Protein AF-A0A1M7K470-F1 (afdb_monomer_lite)

Foldseek 3Di:
DDDDDPPDDPPPDDCPDQDDPVLLVVLLVVLLVLPLVSLVNQLSNCVVVVPLLSNLLSVLSSVVSVHDDDPVSVVSNVVSCVVDDPVVSVVSNVVSVVSNVVPPPPVVVVVVPDPPD

Sequence (117 aa):
MNTPRQTDTRRMPPVSRFLTRGEIRRLKRQCRQGDAQAAMALLDHSVRCGHRRLALRRFFVAWDLGARHAFEHLHYCKKVSGSYAPEEIDRIRRQAREDLQTRIGKARDAIRCNPAC

Radius of gyration: 17.85 Å; chains: 1; bounding box: 55×42×52 Å

Organism: NCBI:txid337701

Secondary structure (DSSP, 8-state):
-----------PPP--SPPPHHHHHHHHHHHHTT-HHHHHHHHHHHHHTT-HHHHHHHHHHHHHTT----HHHHHHHHHHHTTS-HHHHHHHHHHHHHHHHTTHHHHHHHHH-----

Structure (mmCIF, N/CA/C/O backbone):
data_AF-A0A1M7K470-F1
#
_entry.id   AF-A0A1M7K470-F1
#
loop_
_atom_site.group_PDB
_atom_site.id
_atom_site.type_symbol
_atom_site.label_atom_id
_atom_site.label_alt_id
_atom_site.label_comp_id
_atom_site.label_asym_id
_atom_site.label_entity_id
_atom_site.label_seq_id
_atom_site.pdbx_PDB_ins_code
_atom_site.Cartn_x
_atom_site.Cartn_y
_atom_site.Cartn_z
_atom_site.occupancy
_atom_site.B_iso_or_equiv
_atom_site.auth_seq_id
_atom_site.auth_comp_id
_atom_site.auth_asym_id
_atom_site.auth_atom_id
_atom_site.pdbx_PDB_model_num
ATOM 1 N N . MET A 1 1 ? -37.539 -20.805 18.908 1.00 40.09 1 MET A N 1
ATOM 2 C CA . MET A 1 1 ? -36.432 -21.455 18.173 1.00 40.09 1 MET A CA 1
ATOM 3 C C . MET A 1 1 ? -35.487 -20.356 17.705 1.00 40.09 1 MET A C 1
ATOM 5 O O . MET A 1 1 ? -35.890 -19.539 16.892 1.00 40.09 1 MET A O 1
ATOM 9 N N . ASN A 1 2 ? -34.306 -20.253 18.321 1.00 43.75 2 ASN A N 1
ATOM 10 C CA . ASN A 1 2 ? -33.303 -19.218 18.043 1.00 43.75 2 ASN A CA 1
ATOM 11 C C . ASN A 1 2 ? -32.410 -19.656 16.875 1.00 43.75 2 ASN A C 1
ATOM 13 O O . ASN A 1 2 ? -31.725 -20.669 16.992 1.00 43.75 2 ASN A O 1
ATOM 17 N N . THR A 1 3 ? -32.376 -18.888 15.788 1.00 51.75 3 THR A N 1
ATOM 18 C CA . THR A 1 3 ? -31.379 -19.025 14.712 1.00 51.75 3 THR A CA 1
ATOM 19 C C . THR A 1 3 ? -30.346 -17.899 14.807 1.00 51.75 3 THR A C 1
ATOM 21 O O . THR A 1 3 ? -30.720 -16.753 15.068 1.00 51.75 3 THR A O 1
ATOM 24 N N . PRO A 1 4 ? -29.045 -18.190 14.628 1.00 47.31 4 PRO A N 1
ATOM 25 C CA . PRO A 1 4 ? -27.980 -17.261 14.965 1.00 47.31 4 PRO A CA 1
ATOM 26 C C . PRO A 1 4 ? -27.847 -16.131 13.940 1.00 47.31 4 PRO A C 1
ATOM 28 O O . PRO A 1 4 ? -27.985 -16.313 12.731 1.00 47.31 4 PRO A O 1
ATOM 31 N N . ARG A 1 5 ? -27.518 -14.955 14.480 1.00 42.91 5 ARG A N 1
ATOM 32 C CA . ARG A 1 5 ? -27.038 -13.747 13.801 1.00 42.91 5 ARG A CA 1
ATOM 33 C C . ARG A 1 5 ? -25.910 -14.112 12.825 1.00 42.91 5 ARG A C 1
ATOM 35 O O . ARG A 1 5 ? -24.776 -14.326 13.245 1.00 42.91 5 ARG A O 1
ATOM 42 N N . GLN A 1 6 ? -26.195 -14.136 11.527 1.00 45.47 6 GLN A N 1
ATOM 43 C CA . GLN A 1 6 ? -25.151 -14.112 10.504 1.00 45.47 6 GLN A CA 1
ATOM 44 C C . GLN A 1 6 ? -24.645 -12.673 10.380 1.00 45.47 6 GLN A C 1
ATOM 46 O O . GLN A 1 6 ? -25.136 -11.875 9.587 1.00 45.47 6 GLN A O 1
ATOM 51 N N . THR A 1 7 ? -23.677 -12.305 11.215 1.00 45.72 7 THR A N 1
ATOM 52 C CA . THR A 1 7 ? -22.813 -11.151 10.948 1.00 45.72 7 THR A CA 1
ATOM 53 C C . THR A 1 7 ? -21.790 -11.570 9.899 1.00 45.72 7 THR A C 1
ATOM 55 O O . THR A 1 7 ? -20.625 -11.788 10.229 1.00 45.72 7 THR A O 1
ATOM 58 N N . ASP A 1 8 ? -22.235 -11.762 8.657 1.00 40.03 8 ASP A N 1
ATOM 59 C CA . ASP A 1 8 ? -21.367 -12.223 7.578 1.00 40.03 8 ASP A CA 1
ATOM 60 C C . ASP A 1 8 ? -21.008 -11.079 6.622 1.00 40.03 8 ASP A C 1
ATOM 62 O O . ASP A 1 8 ? -21.849 -10.366 6.077 1.00 40.03 8 ASP A O 1
ATOM 66 N N . THR A 1 9 ? -19.702 -10.926 6.439 1.00 43.19 9 THR A N 1
ATOM 67 C CA . THR A 1 9 ? -18.980 -9.986 5.584 1.00 43.19 9 THR A CA 1
ATOM 68 C C . THR A 1 9 ? -19.080 -8.492 5.922 1.00 43.19 9 THR A C 1
ATOM 70 O O . THR A 1 9 ? -19.947 -7.747 5.474 1.00 43.19 9 THR A O 1
ATOM 73 N N . ARG A 1 10 ? -18.001 -7.981 6.533 1.00 42.44 10 ARG A N 1
ATOM 74 C CA . ARG A 1 10 ? -17.472 -6.630 6.260 1.00 42.44 10 ARG A CA 1
ATOM 75 C C . ARG A 1 10 ? -17.027 -6.536 4.786 1.00 42.44 10 ARG A C 1
ATOM 77 O O . ARG A 1 10 ? -15.854 -6.309 4.497 1.00 42.44 10 ARG A O 1
ATOM 84 N N . ARG A 1 11 ? -17.945 -6.779 3.846 1.00 41.91 11 ARG A N 1
ATOM 85 C CA . ARG A 1 11 ? -17.756 -6.597 2.407 1.00 41.91 11 ARG A CA 1
ATOM 86 C C . ARG A 1 11 ? -17.701 -5.097 2.170 1.00 41.91 11 ARG A C 1
ATOM 88 O O . ARG A 1 11 ? -18.716 -4.427 2.011 1.00 41.91 11 ARG A O 1
ATOM 95 N N . MET A 1 12 ? -16.492 -4.554 2.203 1.00 42.38 12 MET A N 1
ATOM 96 C CA . MET A 1 12 ? -16.258 -3.262 1.585 1.00 42.38 12 MET A CA 1
ATOM 97 C C . MET A 1 12 ? -16.591 -3.436 0.093 1.00 42.38 12 MET A C 1
ATOM 99 O O . MET A 1 12 ? -16.118 -4.408 -0.506 1.00 42.38 12 MET A O 1
ATOM 103 N N . PRO A 1 13 ? -17.450 -2.588 -0.499 1.00 43.69 13 PRO A N 1
ATOM 104 C CA . PRO A 1 13 ? -17.772 -2.706 -1.913 1.00 43.69 13 PRO A CA 1
ATOM 105 C C . PRO A 1 13 ? -16.476 -2.609 -2.727 1.00 43.69 13 PRO A C 1
ATOM 107 O O . PRO A 1 13 ? -15.561 -1.884 -2.310 1.00 43.69 13 PRO A O 1
ATOM 110 N N . PRO A 1 14 ? -16.369 -3.304 -3.878 1.00 48.47 14 PRO A N 1
ATOM 111 C CA . PRO A 1 14 ? -15.292 -3.022 -4.814 1.00 48.47 14 PRO A CA 1
ATOM 112 C C . PRO A 1 14 ? -15.329 -1.514 -5.062 1.00 48.47 14 PRO A C 1
ATOM 114 O O . PRO A 1 14 ? -16.391 -0.956 -5.335 1.00 48.47 14 PRO A O 1
ATOM 117 N N . VAL A 1 15 ? -14.206 -0.824 -4.859 1.00 51.88 15 VAL A N 1
ATOM 118 C CA . VAL A 1 15 ? -14.121 0.630 -5.042 1.00 51.88 15 VAL A CA 1
ATOM 119 C C . VAL A 1 15 ? -14.224 0.939 -6.536 1.00 51.88 15 VAL A C 1
ATOM 121 O O . VAL A 1 15 ? -13.241 1.244 -7.195 1.00 51.88 15 VAL A O 1
ATOM 124 N N . SER A 1 16 ? -15.427 0.832 -7.102 1.00 55.16 16 SER A N 1
ATOM 125 C CA . SER A 1 16 ? -15.744 1.056 -8.518 1.00 55.16 16 SER A CA 1
ATOM 126 C C . SER A 1 16 ? -15.536 2.511 -8.956 1.00 55.16 16 SER A C 1
ATOM 128 O O . SER A 1 16 ? -15.682 2.820 -10.132 1.00 55.16 16 SER A O 1
ATOM 130 N N . ARG A 1 17 ? -15.156 3.405 -8.031 1.00 71.88 17 ARG A N 1
ATOM 131 C CA . ARG A 1 17 ? -14.784 4.798 -8.297 1.00 71.88 17 ARG A CA 1
ATOM 132 C C . ARG A 1 17 ? -13.417 5.137 -7.709 1.00 71.88 17 ARG A C 1
ATOM 134 O O . ARG A 1 17 ? -13.012 4.584 -6.685 1.00 71.88 17 ARG A O 1
ATOM 141 N N . PHE A 1 18 ? -12.741 6.110 -8.314 1.00 81.81 18 PHE A N 1
ATOM 142 C CA . PHE A 1 18 ? -11.543 6.714 -7.736 1.00 81.81 18 PHE A CA 1
ATOM 143 C C . PHE A 1 18 ? -11.846 7.316 -6.357 1.00 81.81 18 PHE A C 1
ATOM 145 O O . PHE A 1 18 ? -12.865 7.982 -6.167 1.00 81.81 18 PHE A O 1
ATOM 152 N N . LEU A 1 19 ? -10.950 7.085 -5.394 1.00 86.31 19 LEU A N 1
ATOM 153 C CA . LEU A 1 19 ? -11.094 7.621 -4.046 1.00 86.31 19 LEU A CA 1
ATOM 154 C C . LEU A 1 19 ? -10.926 9.1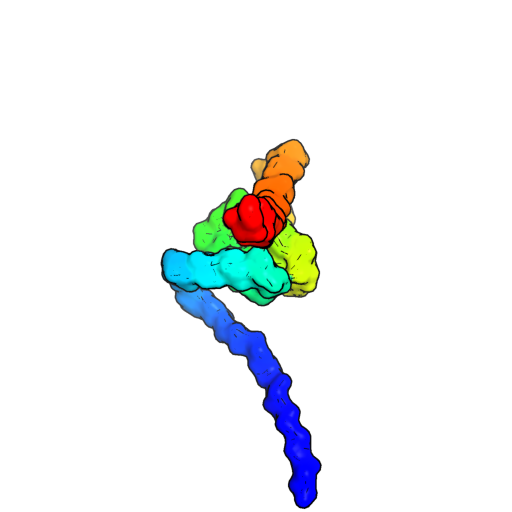41 -4.053 1.00 86.31 19 LEU A C 1
ATOM 156 O O . LEU A 1 19 ? -9.962 9.686 -4.594 1.00 86.31 19 LEU A O 1
ATOM 160 N N . THR A 1 20 ? -11.828 9.830 -3.369 1.00 89.44 20 THR A N 1
ATOM 161 C CA . THR A 1 20 ? -11.707 11.264 -3.112 1.00 89.44 20 THR A CA 1
ATOM 162 C C . THR A 1 20 ? -10.585 11.548 -2.110 1.00 89.44 20 THR A C 1
ATOM 164 O O . THR A 1 20 ? -10.194 10.705 -1.296 1.00 89.44 20 THR A O 1
ATOM 167 N N . ARG A 1 21 ? -10.091 12.793 -2.087 1.00 85.94 21 ARG A N 1
ATOM 168 C CA . ARG A 1 21 ? -9.073 13.230 -1.111 1.00 85.94 21 ARG A CA 1
ATOM 169 C C . ARG A 1 21 ? -9.517 13.001 0.343 1.00 85.94 21 ARG A C 1
ATOM 171 O O . ARG A 1 21 ? -8.687 12.652 1.183 1.00 85.94 21 ARG A O 1
ATOM 178 N N . GLY A 1 22 ? -10.807 13.179 0.641 1.00 88.06 22 GLY A N 1
ATOM 179 C CA . GLY A 1 22 ? -11.382 12.940 1.968 1.00 88.06 22 GLY A CA 1
ATOM 180 C C . GLY A 1 22 ? -11.344 11.465 2.375 1.00 88.06 22 GLY A C 1
ATOM 181 O O . GLY A 1 22 ? -10.911 11.144 3.484 1.00 88.06 22 GLY A O 1
ATOM 182 N N . GLU A 1 23 ? -11.702 10.561 1.461 1.00 88.94 23 GLU A N 1
ATOM 183 C CA . GLU A 1 23 ? -11.639 9.110 1.682 1.00 88.94 23 GLU A CA 1
ATOM 184 C C . GLU A 1 23 ? -10.201 8.631 1.862 1.00 88.94 23 GLU A C 1
ATOM 186 O O . GLU A 1 23 ? -9.921 7.896 2.807 1.00 88.94 23 GLU A O 1
ATOM 191 N N . ILE A 1 24 ? -9.266 9.121 1.040 1.00 89.75 24 ILE A N 1
ATOM 192 C CA . ILE A 1 24 ? -7.837 8.808 1.185 1.00 89.75 24 ILE A CA 1
ATOM 193 C C . ILE A 1 24 ? -7.341 9.223 2.576 1.00 89.75 24 ILE A C 1
ATOM 195 O O . ILE A 1 24 ? -6.630 8.462 3.232 1.00 89.75 24 ILE A O 1
ATOM 199 N N . ARG A 1 25 ? -7.717 10.416 3.059 1.00 88.81 25 ARG A N 1
ATOM 200 C CA . ARG A 1 25 ? -7.350 10.883 4.409 1.00 88.81 25 ARG A CA 1
ATOM 201 C C . ARG A 1 25 ? -7.951 9.996 5.502 1.00 88.81 25 ARG A C 1
ATOM 203 O O . ARG A 1 25 ? -7.253 9.698 6.470 1.00 88.81 25 ARG A O 1
ATOM 210 N N . ARG A 1 26 ? -9.208 9.565 5.358 1.00 91.19 26 ARG A N 1
ATOM 211 C CA . ARG A 1 26 ? -9.871 8.657 6.309 1.00 91.19 26 ARG A CA 1
ATOM 212 C C . ARG A 1 26 ? -9.180 7.295 6.357 1.00 91.19 26 ARG A C 1
ATOM 214 O O . ARG A 1 26 ? -8.792 6.868 7.439 1.00 91.19 26 ARG A O 1
ATOM 221 N N . LEU A 1 27 ? -8.942 6.680 5.202 1.00 90.62 27 LEU A N 1
ATOM 222 C CA . LEU A 1 27 ? -8.274 5.382 5.099 1.00 90.62 27 LEU A CA 1
ATOM 223 C C . LEU A 1 27 ? -6.847 5.442 5.647 1.00 90.62 27 LEU A C 1
ATOM 225 O O . LEU A 1 27 ? -6.440 4.555 6.387 1.00 90.62 27 LEU A O 1
ATOM 229 N N . LYS A 1 28 ? -6.105 6.529 5.392 1.00 89.62 28 LYS A N 1
ATOM 230 C CA . LYS A 1 28 ? -4.786 6.743 6.010 1.00 89.62 28 LYS A CA 1
ATOM 231 C C . LYS A 1 28 ? -4.856 6.747 7.540 1.00 89.62 28 LYS A C 1
ATOM 233 O O . LYS A 1 28 ? -3.970 6.192 8.182 1.00 89.62 28 LYS A O 1
ATOM 238 N N . ARG A 1 29 ? -5.888 7.356 8.138 1.00 88.50 29 ARG A N 1
ATOM 239 C CA . ARG A 1 29 ? -6.085 7.311 9.599 1.00 88.50 29 ARG A CA 1
ATOM 240 C C . ARG A 1 29 ? -6.389 5.895 10.086 1.00 88.50 29 ARG A C 1
ATOM 242 O O . ARG A 1 29 ? -5.826 5.496 11.096 1.00 88.50 29 ARG A O 1
ATOM 249 N N . GLN A 1 30 ? -7.209 5.143 9.358 1.00 88.94 30 GLN A N 1
ATOM 250 C CA . GLN A 1 30 ? -7.534 3.751 9.684 1.00 88.94 30 GLN A CA 1
ATOM 251 C C . GLN A 1 30 ? -6.308 2.831 9.572 1.00 88.94 30 GLN A C 1
ATOM 253 O O . GLN A 1 30 ? -6.051 2.057 10.485 1.00 88.94 30 GLN A O 1
ATOM 258 N N . CYS A 1 31 ? -5.463 2.995 8.546 1.00 89.25 31 CYS A N 1
ATOM 259 C CA . CYS A 1 31 ? -4.195 2.256 8.432 1.00 89.25 31 CYS A CA 1
ATOM 260 C C . CYS A 1 31 ? -3.318 2.461 9.672 1.00 89.25 31 CYS A C 1
ATOM 262 O O . CYS A 1 31 ? -2.775 1.517 10.232 1.00 89.25 31 CYS A O 1
ATOM 264 N N . ARG A 1 32 ? -3.236 3.706 10.159 1.00 85.81 32 ARG A N 1
ATOM 265 C CA . ARG A 1 32 ? -2.509 4.041 11.393 1.00 85.81 32 ARG A CA 1
ATOM 266 C C . ARG A 1 32 ? -3.158 3.444 12.651 1.00 85.81 32 ARG A C 1
ATOM 268 O O . ARG A 1 32 ? -2.515 3.346 13.691 1.00 85.81 32 ARG A O 1
ATOM 275 N N . GLN A 1 33 ? -4.431 3.069 12.593 1.00 86.94 33 GLN A N 1
ATOM 276 C CA . GLN A 1 33 ? -5.133 2.341 13.655 1.00 86.94 33 GLN A CA 1
ATOM 277 C C . GLN A 1 33 ? -4.944 0.823 13.567 1.00 86.94 33 GLN A C 1
ATOM 279 O O . GLN A 1 33 ? -5.481 0.114 14.409 1.00 86.94 33 GLN A O 1
ATOM 284 N N . GLY A 1 34 ? -4.156 0.335 12.605 1.00 86.00 34 GLY A N 1
ATOM 285 C CA . GLY A 1 34 ? -3.935 -1.092 12.388 1.00 86.00 34 GLY A CA 1
ATOM 286 C C . GLY A 1 34 ? -4.929 -1.722 11.412 1.00 86.00 34 GLY A C 1
ATOM 287 O O . GLY A 1 34 ? -4.969 -2.941 11.286 1.00 86.00 34 GLY A O 1
ATOM 288 N N . ASP A 1 35 ? -5.746 -0.922 10.719 1.00 88.12 35 ASP A N 1
ATOM 289 C CA . ASP A 1 35 ? -6.728 -1.439 9.769 1.00 88.12 35 ASP A CA 1
ATOM 290 C C . ASP A 1 35 ? -6.054 -1.871 8.456 1.00 88.12 35 ASP A C 1
ATOM 292 O O . ASP A 1 35 ? -5.782 -1.062 7.559 1.00 88.12 35 ASP A O 1
ATO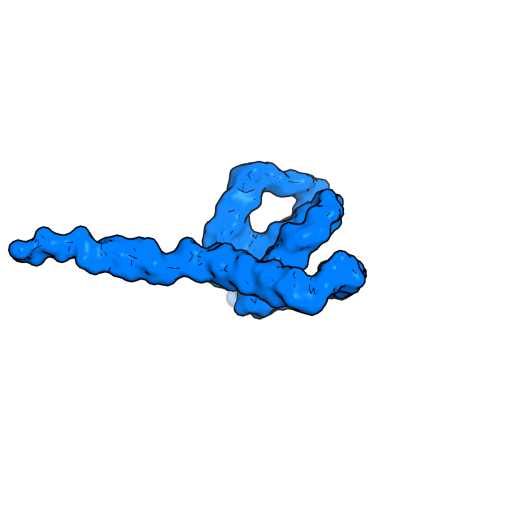M 296 N N . ALA A 1 36 ? -5.805 -3.175 8.345 1.00 89.25 36 ALA A N 1
ATOM 297 C CA . ALA A 1 36 ? -5.254 -3.814 7.155 1.00 89.25 36 ALA A CA 1
ATOM 298 C C . ALA A 1 36 ? -6.151 -3.648 5.911 1.00 89.25 36 ALA A C 1
ATOM 300 O O . ALA A 1 36 ? -5.643 -3.531 4.794 1.00 89.25 36 ALA A O 1
ATOM 301 N N . GLN A 1 37 ? -7.477 -3.582 6.077 1.00 88.31 37 GLN A N 1
ATOM 302 C CA . GLN A 1 37 ? -8.412 -3.413 4.957 1.00 88.31 37 GLN A CA 1
ATOM 303 C C . GLN A 1 37 ? -8.348 -1.995 4.392 1.00 88.31 37 GLN A C 1
ATOM 305 O O . GLN A 1 37 ? -8.389 -1.798 3.175 1.00 88.31 37 GLN A O 1
ATOM 310 N N . ALA A 1 38 ? -8.153 -0.999 5.256 1.00 90.44 38 ALA A N 1
ATOM 311 C CA . ALA A 1 38 ? -7.928 0.367 4.808 1.00 90.44 38 ALA A CA 1
ATOM 312 C C . ALA A 1 38 ? -6.645 0.499 3.966 1.00 90.44 38 ALA A C 1
ATOM 314 O O . ALA A 1 38 ? -6.627 1.242 2.978 1.00 90.44 38 ALA A O 1
ATOM 315 N N . ALA A 1 39 ? -5.589 -0.244 4.317 1.00 91.69 39 ALA A N 1
ATOM 316 C CA . ALA A 1 39 ? -4.344 -0.268 3.551 1.00 91.69 39 ALA A CA 1
ATOM 317 C C . ALA A 1 39 ? -4.534 -0.929 2.179 1.00 91.69 39 ALA A C 1
ATOM 319 O O . ALA A 1 39 ? -4.066 -0.389 1.173 1.00 91.69 39 ALA A O 1
ATOM 320 N N . MET A 1 40 ? -5.301 -2.020 2.122 1.00 92.88 40 MET A N 1
ATOM 321 C CA . MET A 1 40 ? -5.674 -2.680 0.867 1.00 92.88 40 MET A CA 1
ATOM 322 C C . MET A 1 40 ? -6.479 -1.765 -0.057 1.00 92.88 40 MET A C 1
ATOM 324 O O . MET A 1 40 ? -6.170 -1.671 -1.241 1.00 92.88 40 MET A O 1
ATOM 328 N N . ALA A 1 41 ? -7.453 -1.018 0.467 1.00 91.69 41 ALA A N 1
ATOM 329 C CA . ALA A 1 41 ? -8.231 -0.076 -0.339 1.00 91.69 41 ALA A CA 1
ATOM 330 C C . ALA A 1 41 ? -7.364 1.050 -0.934 1.00 91.69 41 ALA A C 1
ATOM 332 O O . ALA A 1 41 ? -7.561 1.477 -2.075 1.00 91.69 41 ALA A O 1
ATOM 333 N N . LEU A 1 42 ? -6.372 1.531 -0.177 1.00 91.56 42 LEU A N 1
ATOM 334 C CA . LEU A 1 42 ? -5.404 2.508 -0.672 1.00 91.56 42 LEU A CA 1
ATOM 335 C C . LEU A 1 42 ? -4.472 1.912 -1.733 1.00 91.56 42 LEU A C 1
ATOM 337 O O . LEU A 1 42 ? -4.106 2.621 -2.679 1.00 91.56 42 LEU A O 1
ATOM 341 N N . LEU A 1 43 ? -4.052 0.657 -1.562 1.00 92.69 43 LEU A N 1
ATOM 342 C CA . LEU A 1 43 ? -3.245 -0.065 -2.541 1.00 92.69 43 LEU A CA 1
ATOM 343 C C . LEU A 1 43 ? -4.020 -0.239 -3.847 1.00 92.69 43 LEU A C 1
ATOM 345 O O . LEU A 1 43 ? -3.522 0.184 -4.888 1.00 92.69 43 LEU A O 1
ATOM 349 N N . ASP A 1 44 ? -5.248 -0.749 -3.781 1.00 91.88 44 ASP A N 1
ATOM 350 C CA . ASP A 1 44 ? -6.104 -0.971 -4.949 1.00 91.88 44 ASP A CA 1
ATOM 351 C C . ASP A 1 44 ? -6.298 0.318 -5.757 1.00 91.88 44 ASP A C 1
ATOM 353 O O . ASP A 1 44 ? -6.074 0.363 -6.966 1.00 91.88 44 ASP A O 1
ATOM 357 N N . HIS A 1 45 ? -6.580 1.424 -5.066 1.00 91.12 45 HIS A N 1
ATOM 358 C CA . HIS A 1 45 ? -6.674 2.730 -5.705 1.00 91.12 45 HIS A CA 1
ATOM 359 C C . HIS A 1 45 ? -5.355 3.180 -6.359 1.00 91.12 45 HIS A C 1
ATOM 361 O O . HIS A 1 45 ? -5.376 3.725 -7.459 1.00 91.12 45 HIS A O 1
ATOM 367 N N . SER A 1 46 ? -4.198 2.953 -5.724 1.00 91.69 46 SER A N 1
ATOM 368 C CA . SER A 1 46 ? -2.897 3.272 -6.338 1.00 91.69 46 SER A CA 1
ATOM 369 C C . SER A 1 46 ? -2.618 2.458 -7.595 1.00 91.69 46 SER A C 1
ATOM 371 O O . SER A 1 46 ? -2.060 3.009 -8.543 1.00 91.69 46 SER A O 1
ATOM 373 N N . VAL A 1 47 ? -2.972 1.172 -7.588 1.00 90.31 47 VAL A N 1
ATOM 374 C CA . VAL A 1 47 ? -2.796 0.271 -8.733 1.00 90.31 47 VAL A CA 1
ATOM 375 C C . VAL A 1 47 ? -3.654 0.753 -9.900 1.00 90.31 47 VAL A C 1
ATOM 377 O O . VAL A 1 47 ? -3.127 0.952 -10.991 1.00 90.31 47 VAL A O 1
ATOM 380 N N . ARG A 1 48 ? -4.933 1.066 -9.653 1.00 88.25 48 ARG A N 1
ATOM 381 C CA . ARG A 1 48 ? -5.845 1.614 -10.675 1.00 88.25 48 ARG A CA 1
ATOM 382 C C . ARG A 1 48 ? -5.377 2.951 -11.248 1.00 88.25 48 ARG A C 1
ATOM 384 O O . ARG A 1 48 ? -5.529 3.185 -12.438 1.00 88.25 48 ARG A O 1
ATOM 391 N N . CYS A 1 49 ? -4.792 3.820 -10.422 1.00 88.00 49 CYS A N 1
ATOM 392 C CA . CYS A 1 49 ? -4.217 5.087 -10.888 1.00 88.00 49 CYS A CA 1
ATOM 393 C C . CYS A 1 49 ? -2.846 4.935 -11.573 1.00 88.00 49 CYS A C 1
ATOM 395 O O . CYS A 1 49 ? -2.284 5.933 -12.014 1.00 88.00 49 CYS A O 1
ATOM 397 N N . GLY A 1 50 ? -2.249 3.738 -11.605 1.00 87.69 50 GLY A N 1
ATOM 398 C CA . GLY A 1 50 ? -0.911 3.523 -12.170 1.00 87.69 50 GLY A CA 1
ATOM 399 C C . GLY A 1 50 ? 0.233 4.119 -11.337 1.00 87.69 50 GLY A C 1
ATOM 400 O O . GLY A 1 50 ? 1.352 4.286 -11.825 1.00 87.69 50 GLY A O 1
ATOM 401 N N . HIS A 1 51 ? 0.003 4.448 -10.062 1.00 90.75 51 HIS A N 1
ATOM 402 C CA . HIS A 1 51 ? 1.030 5.061 -9.221 1.00 90.75 51 HIS A CA 1
ATOM 403 C C . HIS A 1 51 ? 2.074 4.030 -8.776 1.00 90.75 51 HIS A C 1
ATOM 405 O O . HIS A 1 51 ? 1.858 3.296 -7.817 1.00 90.75 51 HIS A O 1
ATOM 411 N N . ARG A 1 52 ? 3.245 4.012 -9.416 1.00 92.62 52 ARG A N 1
ATOM 412 C CA . ARG A 1 52 ? 4.316 3.022 -9.181 1.00 92.62 52 ARG A CA 1
ATOM 413 C C . ARG A 1 52 ? 4.868 3.042 -7.746 1.00 92.62 52 ARG A C 1
ATOM 415 O O . ARG A 1 52 ? 4.573 2.154 -6.947 1.00 92.62 52 ARG A O 1
ATOM 422 N N . ARG A 1 53 ? 5.614 4.092 -7.379 1.00 93.75 53 ARG A N 1
ATOM 423 C CA . ARG A 1 53 ? 6.262 4.217 -6.056 1.00 93.75 53 ARG A CA 1
ATOM 424 C C . ARG A 1 53 ? 5.260 4.211 -4.898 1.00 93.75 53 ARG A C 1
ATOM 426 O O . ARG A 1 53 ? 5.498 3.599 -3.861 1.00 93.75 53 ARG A O 1
ATOM 433 N N . LEU A 1 54 ? 4.122 4.887 -5.074 1.00 93.56 54 LEU A N 1
ATOM 434 C CA . LEU A 1 54 ? 3.088 4.968 -4.042 1.00 93.56 54 LEU A CA 1
ATOM 435 C C . LEU A 1 54 ? 2.343 3.639 -3.857 1.00 93.56 54 LEU A C 1
ATOM 437 O O . LEU A 1 54 ? 1.948 3.342 -2.730 1.00 93.56 54 LEU A O 1
ATOM 441 N N . ALA A 1 55 ? 2.149 2.845 -4.918 1.00 94.38 55 ALA A N 1
ATOM 442 C CA . ALA A 1 55 ? 1.624 1.485 -4.791 1.00 94.38 55 ALA A CA 1
ATOM 443 C C . ALA A 1 55 ? 2.576 0.614 -3.971 1.00 94.38 55 ALA A C 1
ATOM 445 O O . ALA A 1 55 ? 2.130 0.021 -2.999 1.00 94.38 55 ALA A O 1
ATOM 446 N N . LEU A 1 56 ? 3.881 0.616 -4.276 1.00 94.75 56 LEU A N 1
ATOM 447 C CA . LEU A 1 56 ? 4.873 -0.138 -3.494 1.00 94.75 56 LEU A CA 1
ATOM 448 C C . LEU A 1 56 ? 4.875 0.260 -2.015 1.00 94.75 56 LEU A C 1
ATOM 450 O O . LEU A 1 56 ? 4.853 -0.597 -1.137 1.00 94.75 56 LEU A O 1
ATOM 454 N N . ARG A 1 57 ? 4.829 1.564 -1.723 1.00 94.38 57 ARG A N 1
ATOM 455 C CA . ARG A 1 57 ? 4.760 2.045 -0.339 1.00 94.38 57 ARG A CA 1
ATOM 456 C C . ARG A 1 57 ? 3.522 1.512 0.388 1.00 94.38 57 ARG A C 1
ATOM 458 O O . ARG A 1 57 ? 3.632 1.022 1.505 1.00 94.38 57 ARG A O 1
ATOM 465 N N . ARG A 1 58 ? 2.347 1.581 -0.246 1.00 93.94 58 ARG A N 1
ATOM 466 C CA . ARG A 1 58 ? 1.080 1.092 0.331 1.00 93.94 58 ARG A CA 1
ATOM 467 C C . ARG A 1 58 ? 1.017 -0.428 0.426 1.00 93.94 58 ARG A C 1
ATOM 469 O O . ARG A 1 58 ? 0.409 -0.933 1.359 1.00 93.94 58 ARG A O 1
ATOM 476 N N . PHE A 1 59 ? 1.673 -1.130 -0.491 1.00 94.56 59 PHE A N 1
ATOM 477 C CA . PHE A 1 59 ? 1.851 -2.573 -0.437 1.00 94.56 59 PHE A CA 1
ATOM 478 C C . PHE A 1 59 ? 2.642 -2.978 0.806 1.00 94.56 59 PHE A C 1
ATOM 480 O O . PHE A 1 59 ? 2.173 -3.808 1.573 1.00 94.56 59 PHE A O 1
ATOM 487 N N . PHE A 1 60 ? 3.779 -2.332 1.083 1.00 94.06 60 PHE A N 1
ATOM 488 C CA . PHE A 1 60 ? 4.530 -2.612 2.310 1.00 94.06 60 PHE A CA 1
ATOM 489 C C . PHE A 1 60 ? 3.742 -2.271 3.576 1.00 94.06 60 PHE A C 1
ATOM 491 O O . PHE A 1 60 ? 3.802 -3.024 4.540 1.00 94.06 60 PHE A O 1
ATOM 498 N N . VAL A 1 61 ? 2.956 -1.188 3.566 1.00 93.06 61 VAL A N 1
ATOM 499 C CA . VAL A 1 61 ? 2.043 -0.873 4.678 1.00 93.06 61 VAL A CA 1
ATOM 500 C C . VAL A 1 61 ? 1.020 -1.993 4.889 1.00 93.06 61 VAL A C 1
ATOM 502 O O . VAL A 1 61 ? 0.825 -2.438 6.014 1.00 93.06 61 VAL A O 1
ATOM 505 N N . ALA A 1 62 ? 0.367 -2.459 3.824 1.00 92.56 62 ALA A N 1
ATOM 506 C CA . ALA A 1 62 ? -0.606 -3.543 3.899 1.00 92.56 62 ALA A CA 1
ATOM 507 C C . ALA A 1 62 ? 0.047 -4.863 4.350 1.00 92.56 62 ALA A C 1
ATOM 509 O O . ALA A 1 62 ? -0.534 -5.586 5.156 1.00 92.56 62 ALA A O 1
ATOM 510 N N . TRP A 1 63 ? 1.272 -5.143 3.899 1.00 92.56 63 TRP A N 1
ATOM 511 C CA . TRP A 1 63 ? 2.067 -6.297 4.321 1.00 92.56 63 TRP A CA 1
ATOM 512 C C . TRP A 1 63 ? 2.404 -6.256 5.810 1.00 92.56 63 TRP A C 1
ATOM 514 O O . TRP A 1 63 ? 2.138 -7.224 6.519 1.00 92.56 63 TRP A O 1
ATOM 524 N N . ASP A 1 64 ? 2.931 -5.133 6.300 1.00 90.69 64 ASP A N 1
ATOM 525 C CA . ASP A 1 64 ? 3.291 -4.961 7.712 1.00 90.69 64 ASP A CA 1
ATOM 526 C C . ASP A 1 64 ? 2.046 -5.010 8.628 1.00 90.69 64 ASP A C 1
ATOM 528 O O . ASP A 1 64 ? 2.148 -5.413 9.784 1.00 90.69 64 ASP A O 1
ATOM 532 N N . LEU A 1 65 ? 0.861 -4.659 8.112 1.00 88.56 65 LEU A N 1
ATOM 533 C CA . LEU A 1 65 ? -0.427 -4.802 8.807 1.00 88.56 65 LEU A CA 1
ATOM 534 C C . LEU A 1 65 ? -1.051 -6.209 8.701 1.00 88.56 65 LEU A C 1
ATOM 536 O O . LEU A 1 65 ? -2.138 -6.431 9.232 1.00 88.56 65 LEU A O 1
ATOM 540 N N . GLY A 1 66 ? -0.407 -7.156 8.014 1.00 88.44 66 GLY A N 1
ATOM 541 C CA . GLY A 1 66 ? -0.905 -8.527 7.865 1.00 88.44 66 GLY A CA 1
ATOM 542 C C . GLY A 1 66 ? -2.078 -8.673 6.890 1.00 88.44 66 GLY A C 1
ATOM 543 O O . GLY A 1 66 ? -2.878 -9.603 7.008 1.00 88.44 66 GLY A O 1
ATOM 544 N N . ALA A 1 67 ? -2.224 -7.761 5.926 1.00 88.56 67 ALA A N 1
ATOM 545 C CA . ALA A 1 67 ? -3.276 -7.851 4.924 1.00 88.56 67 ALA A CA 1
ATOM 546 C C . ALA A 1 67 ? -3.070 -9.046 3.978 1.00 88.56 67 ALA A C 1
ATOM 548 O O . ALA A 1 67 ? -1.958 -9.342 3.530 1.00 88.56 67 ALA A O 1
ATOM 549 N N . ARG A 1 68 ? -4.174 -9.701 3.600 1.00 87.62 68 ARG A N 1
ATOM 550 C CA . ARG A 1 68 ? -4.173 -10.713 2.536 1.00 87.62 68 ARG A CA 1
ATOM 551 C C . ARG A 1 68 ? -4.183 -10.004 1.185 1.00 87.62 68 ARG A C 1
ATOM 553 O O . ARG A 1 68 ? -5.154 -9.333 0.849 1.00 87.62 68 ARG A O 1
ATOM 560 N N . HIS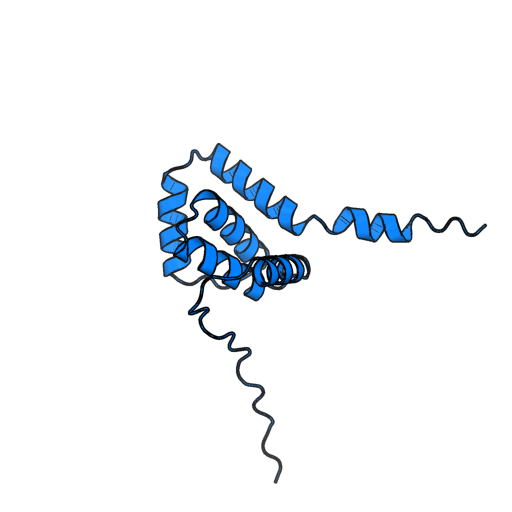 A 1 69 ? -3.106 -10.162 0.425 1.00 85.19 69 HIS A N 1
ATOM 561 C CA . HIS A 1 69 ? -2.960 -9.538 -0.886 1.00 85.19 69 HIS A CA 1
ATOM 562 C C . HIS A 1 69 ? -3.579 -10.413 -1.974 1.00 85.19 69 HIS A C 1
ATOM 564 O O . HIS A 1 69 ? -3.371 -11.627 -1.990 1.00 85.19 69 HIS A O 1
ATOM 570 N N . ALA A 1 70 ? -4.312 -9.794 -2.899 1.00 86.12 70 ALA A N 1
ATOM 571 C CA . ALA A 1 70 ? -4.759 -10.480 -4.102 1.00 86.12 70 ALA A CA 1
ATOM 572 C C . ALA A 1 70 ? -3.573 -10.728 -5.048 1.00 86.12 70 ALA A C 1
ATOM 574 O O . ALA A 1 70 ? -2.589 -9.979 -5.047 1.00 86.12 70 ALA A O 1
ATOM 575 N N . PHE A 1 71 ? -3.687 -11.755 -5.893 1.00 85.69 71 PHE A N 1
ATOM 576 C CA . PHE A 1 71 ? -2.657 -12.098 -6.878 1.00 85.69 71 PHE A CA 1
ATOM 577 C C . PHE A 1 71 ? -2.309 -10.914 -7.795 1.00 85.69 71 PHE A C 1
ATOM 579 O O . PHE A 1 71 ? -1.135 -10.651 -8.046 1.00 85.69 71 PHE A O 1
ATOM 586 N N . GLU A 1 72 ? -3.311 -10.146 -8.228 1.00 85.69 72 GLU A N 1
ATOM 587 C CA . GLU A 1 72 ? -3.131 -8.965 -9.082 1.00 85.69 72 GLU A CA 1
ATOM 588 C C . GLU A 1 72 ? -2.237 -7.899 -8.436 1.00 85.69 72 GLU A C 1
ATOM 590 O O . GLU A 1 72 ? -1.363 -7.328 -9.093 1.00 85.69 72 GLU A O 1
ATOM 595 N N . HIS A 1 73 ? -2.405 -7.664 -7.130 1.00 87.75 73 HIS A N 1
ATOM 596 C CA . HIS A 1 73 ? -1.591 -6.704 -6.384 1.00 87.75 73 HIS A CA 1
ATOM 597 C C . HIS A 1 73 ? -0.146 -7.186 -6.263 1.00 87.75 73 HIS A C 1
ATOM 599 O O . HIS A 1 73 ? 0.775 -6.405 -6.497 1.00 87.75 73 HIS A O 1
ATOM 605 N N . LEU A 1 74 ? 0.061 -8.474 -5.967 1.00 89.19 74 LEU A N 1
ATOM 606 C CA . LEU A 1 74 ? 1.397 -9.077 -5.911 1.00 89.19 74 LEU A CA 1
ATOM 607 C C . LEU A 1 74 ? 2.101 -9.006 -7.269 1.00 89.19 74 LEU A C 1
ATOM 609 O O . LEU A 1 74 ? 3.265 -8.608 -7.342 1.00 89.19 74 LEU A O 1
ATOM 613 N N . HIS A 1 75 ? 1.393 -9.337 -8.347 1.00 91.06 75 HIS A N 1
ATOM 614 C CA . HIS A 1 75 ? 1.926 -9.301 -9.703 1.00 91.06 75 HIS A CA 1
ATOM 615 C C . HIS A 1 75 ? 2.310 -7.875 -10.126 1.00 91.06 75 HIS A C 1
ATOM 617 O O . HIS A 1 75 ? 3.426 -7.644 -10.600 1.00 91.06 75 HIS A O 1
ATOM 623 N N . TYR A 1 76 ? 1.429 -6.896 -9.893 1.00 90.44 76 TYR A N 1
ATOM 624 C CA . TYR A 1 76 ? 1.717 -5.492 -10.181 1.00 90.44 76 TYR A CA 1
ATOM 625 C C . TYR A 1 76 ? 2.912 -4.983 -9.367 1.00 90.44 76 TYR A C 1
ATOM 627 O O . TYR A 1 76 ? 3.838 -4.398 -9.930 1.00 90.44 76 TYR A O 1
ATOM 635 N N . CYS A 1 77 ? 2.937 -5.238 -8.056 1.00 90.31 77 CYS A N 1
ATOM 636 C CA . CYS A 1 77 ? 4.033 -4.807 -7.194 1.00 90.31 77 CYS A CA 1
ATOM 637 C C . CYS A 1 77 ? 5.363 -5.465 -7.577 1.00 90.31 77 CYS A C 1
ATOM 639 O O . CYS A 1 77 ? 6.364 -4.756 -7.622 1.00 90.31 77 CYS A O 1
ATOM 641 N N . LYS A 1 78 ? 5.376 -6.751 -7.955 1.00 92.88 78 LYS A 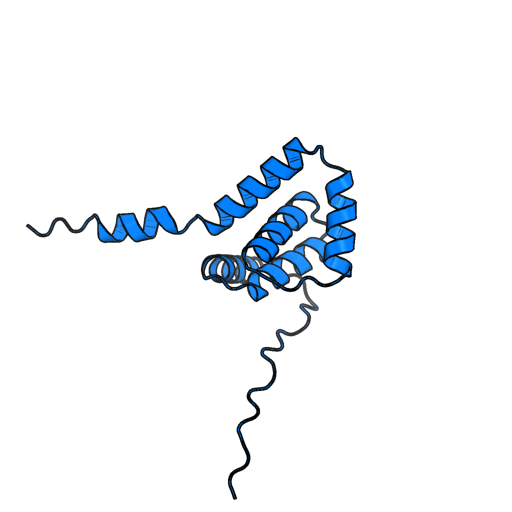N 1
ATOM 642 C CA . LYS A 1 78 ? 6.573 -7.438 -8.474 1.00 92.88 78 LYS A CA 1
ATOM 643 C C . LYS A 1 78 ? 7.080 -6.812 -9.776 1.00 92.88 78 LYS A C 1
ATOM 645 O O . LYS A 1 78 ? 8.280 -6.595 -9.938 1.00 92.88 78 LYS A O 1
ATOM 650 N N . LYS A 1 79 ? 6.176 -6.481 -10.704 1.00 93.56 79 LYS A N 1
ATOM 651 C CA . LYS A 1 79 ? 6.536 -5.800 -11.959 1.00 93.56 79 LYS A CA 1
ATOM 652 C C . LYS A 1 79 ? 7.128 -4.418 -11.691 1.00 93.56 79 LYS A C 1
ATOM 654 O O . LYS A 1 79 ? 8.131 -4.040 -12.287 1.00 93.56 79 LYS A O 1
ATOM 659 N N . VAL A 1 80 ? 6.499 -3.650 -10.803 1.00 91.81 80 VAL A N 1
ATOM 660 C CA . VAL A 1 80 ? 6.948 -2.297 -10.462 1.00 91.81 80 VAL A CA 1
ATOM 661 C C . VAL A 1 80 ? 8.270 -2.325 -9.700 1.00 91.81 80 VAL A C 1
ATOM 663 O O . VAL A 1 80 ? 9.121 -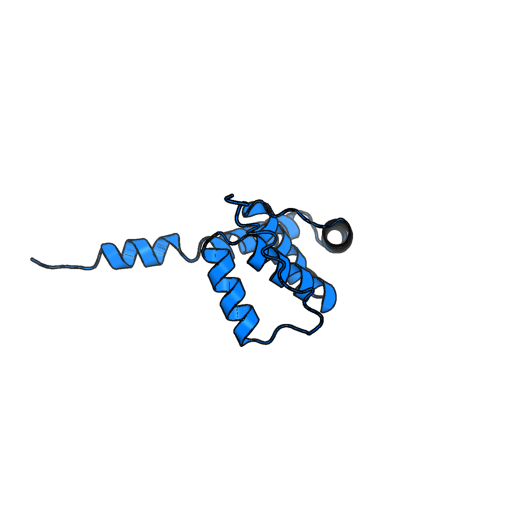1.483 -9.976 1.00 91.81 80 VAL A O 1
ATOM 666 N N . SER A 1 81 ? 8.472 -3.280 -8.789 1.00 91.19 81 SER A N 1
ATOM 667 C CA . SER A 1 81 ? 9.714 -3.384 -8.020 1.00 91.19 81 SER A CA 1
ATOM 668 C C . SER A 1 81 ? 10.927 -3.675 -8.896 1.00 91.19 81 SER A C 1
ATOM 670 O O . SER A 1 81 ? 12.001 -3.180 -8.592 1.00 91.19 81 SER A O 1
ATOM 672 N N . GLY A 1 82 ? 10.759 -4.392 -10.013 1.00 93.44 82 GLY A N 1
ATOM 673 C CA . GLY A 1 82 ? 11.844 -4.639 -10.970 1.00 93.44 82 GLY A CA 1
ATOM 674 C C . GLY A 1 82 ? 12.371 -3.386 -11.684 1.00 93.44 82 GLY A C 1
ATOM 675 O O . GLY A 1 82 ? 13.378 -3.463 -12.373 1.00 93.44 82 GLY A O 1
ATOM 676 N N . SER A 1 83 ? 11.704 -2.234 -11.548 1.00 92.12 83 SER A N 1
ATOM 677 C CA . SER A 1 83 ? 12.176 -0.949 -12.090 1.00 92.12 83 SER A CA 1
ATOM 678 C C . SER A 1 83 ? 12.945 -0.093 -11.083 1.00 92.12 83 SER A C 1
ATOM 680 O O . SER A 1 83 ? 13.281 1.041 -11.408 1.00 92.12 83 SER A O 1
ATOM 682 N N . TYR A 1 84 ? 13.168 -0.595 -9.871 1.00 92.25 84 TYR A N 1
ATOM 683 C CA . TYR A 1 84 ? 13.892 0.104 -8.817 1.00 92.25 84 TYR A CA 1
ATOM 684 C C . TYR A 1 84 ? 15.122 -0.700 -8.421 1.00 92.25 84 TYR A C 1
ATOM 686 O O . TYR A 1 84 ? 15.083 -1.932 -8.392 1.00 92.25 84 TYR A O 1
ATOM 694 N N . ALA A 1 85 ? 16.192 0.003 -8.063 1.00 93.50 85 ALA A N 1
ATOM 695 C CA . ALA A 1 85 ? 17.342 -0.642 -7.449 1.00 93.50 85 ALA A CA 1
ATOM 696 C C . ALA A 1 85 ? 16.966 -1.190 -6.053 1.00 93.50 85 ALA A C 1
ATOM 698 O O . ALA A 1 85 ? 16.066 -0.642 -5.398 1.00 93.50 85 ALA A O 1
ATOM 699 N N . PRO A 1 86 ? 17.641 -2.238 -5.552 1.00 92.25 86 PRO A N 1
ATOM 700 C CA . PRO A 1 86 ? 17.379 -2.789 -4.220 1.00 92.25 86 PRO A CA 1
ATOM 701 C C . PRO A 1 86 ? 17.387 -1.725 -3.108 1.00 92.25 86 PRO A C 1
ATOM 703 O O . PRO A 1 86 ? 16.494 -1.688 -2.260 1.00 92.25 86 PRO A O 1
ATOM 706 N N . GLU A 1 87 ? 18.309 -0.765 -3.172 1.00 94.06 87 GLU A N 1
ATOM 707 C CA . GLU A 1 87 ? 18.455 0.313 -2.186 1.00 94.06 87 GLU A CA 1
ATOM 708 C C . GLU A 1 87 ? 17.287 1.310 -2.246 1.00 94.06 87 GLU A C 1
ATOM 710 O O . GLU A 1 87 ? 16.946 1.987 -1.269 1.00 94.06 87 GLU A O 1
ATOM 715 N N . GLU A 1 88 ? 16.661 1.457 -3.412 1.00 93.56 88 GLU A N 1
ATOM 716 C CA . GLU A 1 88 ? 15.434 2.237 -3.559 1.00 93.56 88 GLU A CA 1
ATOM 717 C C . GLU A 1 88 ? 14.231 1.503 -2.976 1.00 93.56 88 GLU A C 1
ATOM 719 O O . GLU A 1 88 ? 13.409 2.138 -2.310 1.00 93.56 88 GLU A O 1
ATOM 724 N N . ILE A 1 89 ? 14.148 0.184 -3.155 1.00 94.31 89 ILE A N 1
ATOM 725 C CA . ILE A 1 89 ? 13.114 -0.644 -2.527 1.00 94.31 89 ILE A CA 1
ATOM 726 C C . ILE A 1 89 ? 13.205 -0.550 -1.003 1.00 94.31 89 ILE A C 1
ATOM 728 O O . ILE A 1 89 ? 12.190 -0.294 -0.348 1.00 94.31 89 ILE A O 1
ATOM 732 N N . ASP A 1 90 ? 14.408 -0.635 -0.438 1.00 93.88 90 ASP A N 1
ATOM 733 C CA . ASP A 1 90 ? 14.623 -0.472 1.001 1.00 93.88 90 ASP A CA 1
ATOM 734 C C . ASP A 1 90 ? 14.224 0.922 1.490 1.00 93.88 90 ASP A C 1
ATOM 736 O O . ASP A 1 90 ? 13.553 1.063 2.518 1.00 93.88 90 ASP A O 1
ATOM 740 N N . ARG A 1 91 ? 14.549 1.972 0.725 1.00 94.31 91 ARG A N 1
ATOM 741 C CA . ARG A 1 91 ? 14.083 3.339 1.013 1.00 94.31 91 ARG A CA 1
ATOM 742 C C . ARG A 1 91 ? 12.560 3.430 1.015 1.00 94.31 91 ARG A C 1
ATOM 744 O O . ARG A 1 91 ? 11.996 4.036 1.926 1.00 94.31 91 ARG A O 1
ATOM 751 N N . ILE A 1 92 ? 11.886 2.823 0.042 1.00 93.94 92 ILE A N 1
ATOM 752 C CA . ILE A 1 92 ? 10.418 2.806 -0.036 1.00 93.94 92 ILE A CA 1
ATOM 753 C C . ILE A 1 92 ? 9.823 2.041 1.155 1.00 93.94 92 ILE A C 1
ATOM 755 O O . ILE A 1 92 ? 8.835 2.493 1.738 1.00 93.94 92 ILE A O 1
ATOM 759 N N . ARG A 1 93 ? 10.438 0.927 1.564 1.00 93.56 93 ARG A N 1
ATOM 760 C CA . ARG A 1 93 ? 10.012 0.143 2.729 1.00 93.56 93 ARG A CA 1
ATOM 761 C C . ARG A 1 93 ? 10.178 0.917 4.039 1.00 93.56 93 ARG A C 1
ATOM 763 O O . ARG A 1 93 ? 9.265 0.911 4.863 1.00 93.56 93 ARG A O 1
ATOM 770 N N . ARG A 1 94 ? 11.285 1.644 4.221 1.00 92.81 94 ARG A N 1
ATOM 771 C CA . ARG A 1 94 ? 11.468 2.548 5.376 1.00 92.81 94 ARG A CA 1
ATOM 772 C C . ARG A 1 94 ? 10.391 3.633 5.414 1.00 92.81 94 ARG A C 1
ATOM 774 O O . ARG A 1 94 ? 9.718 3.786 6.429 1.00 92.81 94 ARG A O 1
ATOM 781 N N . GLN A 1 95 ? 10.129 4.282 4.279 1.00 92.62 95 GLN A N 1
ATOM 782 C CA . GLN A 1 95 ? 9.070 5.291 4.156 1.00 92.62 95 GLN A CA 1
ATOM 783 C C . GLN A 1 95 ? 7.668 4.729 4.450 1.00 92.62 95 GLN A C 1
ATOM 785 O O . GLN A 1 95 ? 6.798 5.455 4.937 1.00 92.62 95 GLN A O 1
ATOM 790 N N . ALA A 1 96 ? 7.403 3.463 4.120 1.00 91.56 96 ALA A N 1
ATOM 791 C CA . ALA A 1 96 ? 6.149 2.786 4.458 1.00 91.56 96 ALA A CA 1
ATOM 792 C C . ALA A 1 96 ? 5.994 2.596 5.975 1.00 91.56 96 ALA A C 1
ATOM 794 O O . ALA A 1 96 ? 4.929 2.864 6.530 1.00 91.56 96 ALA A O 1
ATOM 795 N N . ARG A 1 97 ? 7.073 2.213 6.664 1.00 87.81 97 ARG A N 1
ATOM 796 C CA . ARG A 1 97 ? 7.084 2.089 8.128 1.00 87.81 97 ARG A CA 1
ATOM 797 C C . ARG A 1 97 ? 6.888 3.432 8.819 1.00 87.81 97 ARG A C 1
ATOM 799 O O . ARG A 1 97 ? 6.103 3.515 9.756 1.00 87.81 97 ARG A O 1
ATOM 806 N N . GLU A 1 98 ? 7.522 4.492 8.328 1.00 88.50 98 GLU A N 1
ATOM 807 C CA . GLU A 1 98 ? 7.335 5.856 8.848 1.00 88.50 98 GLU A CA 1
ATOM 808 C C . GLU A 1 98 ? 5.868 6.318 8.759 1.00 88.50 98 GLU A C 1
ATOM 810 O O . GLU A 1 98 ? 5.343 6.915 9.704 1.00 88.50 98 GLU A O 1
ATOM 815 N N . ASP A 1 99 ? 5.169 5.975 7.667 1.00 81.44 99 ASP A N 1
ATOM 816 C CA . ASP A 1 99 ? 3.741 6.285 7.479 1.00 81.44 99 ASP A CA 1
ATOM 817 C C . ASP A 1 99 ? 2.842 5.650 8.552 1.00 81.44 99 ASP A C 1
ATOM 819 O O . ASP A 1 99 ? 1.822 6.244 8.935 1.00 81.44 99 ASP A O 1
ATOM 823 N N . LEU A 1 100 ? 3.219 4.458 9.027 1.00 78.56 100 LEU A N 1
ATOM 824 C CA . LEU A 1 100 ? 2.562 3.746 10.124 1.00 78.56 100 LEU A CA 1
ATOM 825 C C . LEU A 1 100 ? 2.989 4.291 11.493 1.00 78.56 100 LEU A C 1
ATOM 827 O O . LEU A 1 100 ? 2.147 4.505 12.367 1.00 78.56 100 LEU A O 1
ATOM 831 N N . GLN A 1 101 ? 4.284 4.563 11.669 1.00 71.62 101 GLN A N 1
ATOM 832 C CA . GLN A 1 101 ? 4.891 5.011 12.925 1.00 71.62 101 GLN A CA 1
ATOM 833 C C . GLN A 1 101 ? 4.553 6.448 13.311 1.00 71.62 101 GLN A C 1
ATOM 835 O O . GLN A 1 101 ? 4.816 6.830 14.455 1.00 71.62 101 GLN A O 1
ATOM 840 N N . THR A 1 102 ? 3.914 7.235 12.436 1.00 62.41 102 THR A N 1
ATOM 841 C CA . THR A 1 102 ? 3.416 8.585 12.762 1.00 62.41 102 THR A CA 1
ATOM 842 C C . THR A 1 102 ? 2.237 8.566 13.771 1.00 62.41 102 THR A C 1
ATOM 844 O O . THR A 1 102 ? 1.239 9.272 13.610 1.00 62.41 102 THR A O 1
ATOM 847 N N . ARG A 1 103 ? 2.341 7.737 14.820 1.00 54.09 103 ARG A N 1
ATOM 848 C CA . ARG A 1 103 ? 1.575 7.738 16.072 1.00 54.09 103 ARG A CA 1
ATOM 849 C C . ARG A 1 103 ? 2.445 7.708 17.332 1.00 54.09 103 ARG A C 1
ATOM 851 O O . ARG A 1 103 ? 1.994 8.239 18.339 1.00 54.09 103 ARG A O 1
ATOM 858 N N . ILE A 1 104 ? 3.642 7.111 17.329 1.00 48.34 104 ILE A N 1
ATOM 859 C CA . ILE A 1 104 ? 4.265 6.716 18.610 1.00 48.34 104 ILE A CA 1
ATOM 860 C C . ILE A 1 104 ? 4.828 7.914 19.398 1.00 48.34 104 ILE A C 1
ATOM 862 O O . ILE A 1 104 ? 4.740 7.908 20.621 1.00 48.34 104 ILE A O 1
ATOM 866 N N . GLY A 1 105 ? 5.313 8.967 18.730 1.00 39.84 105 GLY A N 1
ATOM 867 C CA . GLY A 1 105 ? 5.778 10.188 19.409 1.00 39.84 105 GLY A CA 1
ATOM 868 C C . GLY A 1 105 ? 4.630 11.024 19.982 1.00 39.84 105 GLY A C 1
ATOM 869 O O . GLY A 1 105 ? 4.506 11.185 21.187 1.00 39.84 105 GLY A O 1
ATOM 870 N N . LYS A 1 106 ? 3.685 11.458 19.139 1.00 41.28 106 LYS A N 1
ATOM 871 C CA . LYS A 1 106 ? 2.668 12.443 19.556 1.00 41.28 106 LYS A CA 1
ATOM 872 C C . LYS A 1 106 ? 1.624 11.941 20.563 1.00 41.28 106 LYS A C 1
ATOM 874 O O . LYS A 1 106 ? 1.038 12.764 21.254 1.00 41.28 106 LYS A O 1
ATOM 879 N N . ALA A 1 107 ? 1.382 10.631 20.669 1.00 42.53 107 ALA A N 1
ATOM 880 C CA . ALA A 1 107 ? 0.499 10.089 21.709 1.00 42.53 107 ALA A CA 1
ATOM 881 C C . ALA A 1 107 ? 1.213 9.898 23.063 1.00 42.53 107 ALA A C 1
ATOM 883 O O . ALA A 1 107 ? 0.560 9.989 24.097 1.00 42.53 107 ALA A O 1
ATOM 884 N N . ARG A 1 108 ? 2.540 9.680 23.076 1.00 42.22 108 ARG A N 1
ATOM 885 C CA . ARG A 1 108 ? 3.350 9.686 24.308 1.00 42.22 108 ARG A CA 1
ATOM 886 C C . ARG A 1 108 ? 3.651 11.110 24.782 1.00 42.22 108 ARG A C 1
ATOM 888 O O . ARG A 1 108 ? 3.555 11.371 25.976 1.00 42.22 108 ARG A O 1
ATOM 895 N N . ASP A 1 109 ? 3.917 12.034 23.861 1.00 42.50 109 ASP A N 1
ATOM 896 C CA . ASP A 1 109 ? 4.195 13.440 24.187 1.00 42.50 109 ASP A CA 1
ATOM 897 C C . ASP A 1 109 ? 2.957 14.173 24.730 1.00 42.50 109 ASP A C 1
ATOM 899 O O . ASP A 1 109 ? 3.080 15.017 25.611 1.00 42.50 109 ASP A O 1
ATOM 903 N N . ALA A 1 110 ? 1.745 13.800 24.300 1.00 44.53 110 ALA A N 1
ATOM 904 C CA . ALA A 1 110 ? 0.506 14.351 24.857 1.00 44.53 110 ALA A CA 1
ATOM 905 C C . ALA A 1 110 ? 0.219 13.892 26.303 1.00 44.53 110 ALA A C 1
ATOM 907 O O . ALA A 1 110 ? -0.499 14.578 27.022 1.00 44.53 110 ALA A O 1
ATOM 908 N N . ILE A 1 111 ? 0.783 12.759 26.743 1.00 50.81 111 ILE A N 1
ATOM 909 C CA . ILE A 1 111 ? 0.669 12.280 28.133 1.00 50.81 111 ILE A CA 1
ATOM 910 C C . ILE A 1 111 ? 1.762 12.911 29.018 1.00 50.81 111 ILE A C 1
ATOM 912 O O . ILE A 1 111 ? 1.571 13.055 30.221 1.00 50.81 111 ILE A O 1
ATOM 916 N N . ARG A 1 112 ? 2.897 13.337 28.440 1.00 48.12 112 ARG A N 1
ATOM 917 C CA . ARG A 1 112 ? 4.056 13.860 29.189 1.00 48.12 112 ARG A CA 1
ATOM 918 C C . ARG A 1 112 ? 4.017 15.370 29.478 1.00 48.12 112 ARG A C 1
ATOM 920 O O . ARG A 1 112 ? 4.886 15.855 30.191 1.00 48.12 112 ARG A O 1
ATOM 927 N N . CYS A 1 113 ? 3.027 16.106 28.968 1.00 42.72 113 CYS A N 1
ATOM 928 C CA . CYS A 1 113 ? 2.905 17.559 29.153 1.00 42.72 113 CYS A CA 1
ATOM 929 C C . CYS A 1 113 ? 1.676 17.980 29.979 1.00 42.72 113 CYS A C 1
ATOM 931 O O . CYS A 1 113 ? 1.036 18.975 29.649 1.00 42.72 113 CYS A O 1
ATOM 933 N N . ASN A 1 114 ? 1.365 17.269 31.068 1.00 40.53 114 ASN A N 1
ATOM 934 C CA . ASN A 1 114 ? 0.592 17.857 32.166 1.00 40.53 114 ASN A CA 1
ATOM 935 C C . ASN A 1 114 ? 1.545 18.211 33.322 1.00 40.53 114 ASN A C 1
ATOM 937 O O . ASN A 1 114 ? 1.785 17.354 34.173 1.00 40.53 114 ASN A O 1
ATOM 941 N N . PRO A 1 115 ? 2.126 19.425 33.375 1.00 46.56 115 PRO A N 1
ATOM 942 C CA . PRO A 1 115 ? 2.683 19.942 34.613 1.00 46.56 115 PRO A CA 1
ATOM 943 C C . PRO A 1 115 ? 1.517 20.441 35.475 1.00 46.56 115 PRO A C 1
ATOM 945 O O . PRO A 1 115 ? 1.223 21.630 35.533 1.00 46.56 115 PRO A O 1
ATOM 948 N N . ALA A 1 116 ? 0.807 19.505 36.099 1.00 51.00 116 ALA A N 1
ATOM 949 C CA . ALA A 1 116 ? -0.003 19.803 37.269 1.00 51.00 116 ALA A CA 1
ATOM 950 C C . ALA A 1 116 ? 0.832 19.416 38.491 1.00 51.00 116 ALA A C 1
ATOM 952 O O . ALA A 1 116 ? 0.760 18.270 38.926 1.00 51.00 116 ALA A O 1
ATOM 953 N N . CYS A 1 117 ? 1.688 20.350 38.916 1.00 39.03 117 CYS A N 1
ATOM 954 C CA . CYS A 1 117 ? 2.171 20.617 40.277 1.00 39.03 117 CYS A CA 1
ATOM 955 C C . CYS A 1 117 ? 3.170 21.777 40.214 1.00 39.03 117 CYS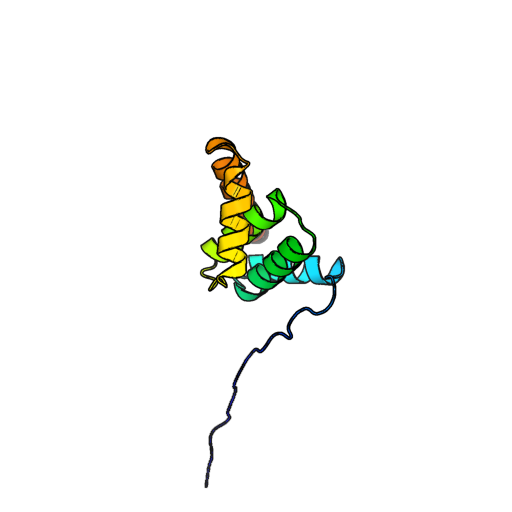 A C 1
ATOM 957 O O . CYS A 1 117 ? 4.163 21.651 39.462 1.00 39.03 117 CYS A O 1
#

pLDDT: mean 77.79, std 20.2, range [39.03, 94.75]